Protein AF-A0A2D8FRS2-F1 (afdb_monomer_lite)

Sequence (97 aa):
MAIFSDWIERNFSPSPKTKEEVDQALKVLKDVRKLRQRPAHSVSVDEFDLDYIKEQRELMKRIFQAVRIIRLMLSSMPGAASFEEPDWYQNAKIWTL

Radius of gyration: 16.67 Å; chains: 1; bounding box: 36×28×47 Å

Structure (mmCIF, N/CA/C/O backbone):
data_AF-A0A2D8FRS2-F1
#
_entry.id   AF-A0A2D8FRS2-F1
#
loop_
_atom_site.group_PDB
_atom_site.id
_atom_site.type_symbol
_atom_site.label_atom_id
_atom_site.label_alt_id
_atom_site.label_comp_id
_atom_site.label_asym_id
_atom_site.label_entity_id
_atom_site.label_seq_id
_atom_site.pdbx_PDB_ins_code
_atom_site.Cartn_x
_atom_site.Cartn_y
_atom_site.Cartn_z
_atom_site.occupancy
_atom_site.B_iso_or_equiv
_atom_site.auth_seq_id
_atom_site.auth_comp_id
_atom_site.auth_asym_id
_atom_site.auth_atom_id
_atom_site.pdbx_PDB_model_num
ATOM 1 N N . MET A 1 1 ? 4.042 -10.575 3.851 1.00 65.38 1 MET A N 1
ATOM 2 C CA . MET A 1 1 ? 4.414 -9.496 2.910 1.00 65.38 1 MET A CA 1
ATOM 3 C C . MET A 1 1 ? 5.866 -9.592 2.444 1.00 65.38 1 MET A C 1
ATOM 5 O O . MET A 1 1 ? 6.156 -8.941 1.458 1.00 65.38 1 MET A O 1
ATOM 9 N N . ALA A 1 2 ? 6.742 -10.391 3.083 1.00 79.88 2 ALA A N 1
ATOM 10 C CA . ALA A 1 2 ? 8.139 -10.564 2.654 1.00 79.88 2 ALA A CA 1
ATOM 11 C C . ALA A 1 2 ? 8.250 -10.974 1.174 1.00 79.88 2 ALA A C 1
ATOM 13 O O . ALA A 1 2 ? 8.772 -10.208 0.387 1.00 79.88 2 ALA A O 1
ATOM 14 N N . ILE A 1 3 ? 7.565 -12.052 0.767 1.00 91.06 3 ILE A N 1
ATOM 15 C CA . ILE A 1 3 ? 7.616 -12.579 -0.612 1.00 91.06 3 ILE A CA 1
ATOM 16 C C . ILE A 1 3 ? 7.360 -11.514 -1.695 1.00 91.06 3 ILE A C 1
ATOM 18 O O . ILE A 1 3 ? 8.094 -11.447 -2.673 1.00 91.06 3 ILE A O 1
ATOM 22 N N . PHE A 1 4 ? 6.328 -10.675 -1.541 1.00 91.25 4 PHE A N 1
ATOM 23 C CA . PHE A 1 4 ? 6.013 -9.659 -2.553 1.00 91.25 4 PHE A CA 1
ATOM 24 C C . PHE A 1 4 ? 7.017 -8.498 -2.550 1.00 91.25 4 PHE A C 1
ATOM 26 O O . PHE A 1 4 ? 7.404 -8.031 -3.613 1.00 91.25 4 PHE A O 1
ATOM 33 N N . SER A 1 5 ? 7.473 -8.073 -1.367 1.00 90.75 5 SER A N 1
ATOM 34 C CA . SER A 1 5 ? 8.525 -7.056 -1.229 1.00 90.75 5 SER A CA 1
ATOM 35 C C . SER A 1 5 ? 9.825 -7.527 -1.886 1.00 90.75 5 SER A C 1
ATOM 37 O O . SER A 1 5 ? 10.387 -6.819 -2.714 1.00 90.75 5 SER A O 1
ATOM 39 N N . ASP A 1 6 ? 10.237 -8.762 -1.591 1.00 93.38 6 ASP A N 1
ATOM 40 C CA . ASP A 1 6 ? 11.457 -9.372 -2.124 1.00 93.38 6 ASP A CA 1
ATOM 41 C C . ASP A 1 6 ? 11.377 -9.528 -3.649 1.00 93.38 6 ASP A C 1
ATOM 43 O O . ASP A 1 6 ? 12.368 -9.358 -4.359 1.00 93.38 6 ASP A O 1
ATOM 47 N N . TRP A 1 7 ? 10.190 -9.847 -4.176 1.00 94.31 7 TRP A N 1
ATOM 48 C CA . TRP A 1 7 ? 9.970 -9.906 -5.616 1.00 94.31 7 TRP A CA 1
ATOM 49 C C . TRP A 1 7 ? 10.119 -8.527 -6.270 1.00 94.31 7 TRP A C 1
ATOM 51 O O . TRP A 1 7 ? 10.785 -8.431 -7.300 1.00 94.31 7 TRP A O 1
ATOM 61 N N . ILE A 1 8 ? 9.565 -7.465 -5.674 1.00 92.69 8 ILE A N 1
ATOM 62 C CA . ILE A 1 8 ? 9.704 -6.095 -6.194 1.00 92.69 8 ILE A CA 1
ATOM 63 C C . ILE A 1 8 ? 11.178 -5.694 -6.230 1.00 92.69 8 ILE A C 1
ATOM 65 O O . ILE A 1 8 ? 11.657 -5.258 -7.270 1.00 92.69 8 ILE A O 1
ATOM 69 N N . GLU A 1 9 ? 11.922 -5.902 -5.144 1.00 92.00 9 GLU A N 1
ATOM 70 C CA . GLU A 1 9 ? 13.344 -5.537 -5.075 1.00 92.00 9 GLU A CA 1
ATOM 71 C C . GLU A 1 9 ? 14.199 -6.228 -6.144 1.00 92.00 9 GLU A C 1
ATOM 73 O O . GLU A 1 9 ? 15.169 -5.651 -6.632 1.00 92.00 9 GLU A O 1
ATOM 78 N N . ARG A 1 10 ? 13.831 -7.453 -6.533 1.00 92.88 10 ARG A N 1
ATOM 79 C CA . ARG A 1 10 ? 14.541 -8.228 -7.559 1.00 92.88 10 ARG A CA 1
ATOM 80 C C . ARG A 1 10 ? 14.158 -7.858 -8.990 1.00 92.88 10 ARG A C 1
ATOM 82 O O . ARG A 1 10 ? 14.978 -8.030 -9.883 1.00 92.88 10 ARG A O 1
ATOM 89 N N . ASN A 1 11 ? 12.919 -7.420 -9.219 1.00 91.88 11 ASN A N 1
ATOM 90 C CA . ASN A 1 11 ? 12.350 -7.282 -10.566 1.00 91.88 11 ASN A CA 1
ATOM 91 C C . ASN A 1 11 ? 12.043 -5.831 -10.960 1.00 91.88 11 ASN A C 1
ATOM 93 O O . ASN A 1 11 ? 11.694 -5.573 -12.109 1.00 91.88 11 ASN A O 1
ATOM 97 N N . PHE A 1 12 ? 12.155 -4.882 -10.031 1.00 91.12 12 PHE A N 1
ATOM 98 C CA . PHE A 1 12 ? 11.819 -3.484 -10.251 1.00 91.12 12 PHE A CA 1
ATOM 99 C C . PHE A 1 12 ? 12.955 -2.572 -9.776 1.00 91.12 12 PHE A C 1
ATOM 101 O O . PHE A 1 12 ? 13.297 -2.540 -8.595 1.00 91.12 12 PHE A O 1
ATOM 108 N N . SER A 1 13 ? 13.536 -1.802 -10.699 1.00 88.62 13 SER A N 1
ATOM 109 C CA . SER A 1 13 ? 14.614 -0.839 -10.418 1.00 88.62 13 SER A CA 1
ATOM 110 C C . SER A 1 13 ? 14.173 0.593 -10.751 1.00 88.62 13 SER A C 1
ATOM 112 O O . SER A 1 13 ? 14.511 1.114 -11.813 1.00 88.62 13 SER A O 1
ATOM 114 N N . PRO A 1 14 ? 13.373 1.228 -9.878 1.00 88.62 14 PRO A N 1
ATOM 115 C CA . PRO A 1 14 ? 12.832 2.560 -10.118 1.00 88.62 14 PRO A CA 1
ATOM 116 C C . PRO A 1 14 ? 13.786 3.694 -9.729 1.00 88.62 14 PRO A C 1
ATOM 118 O O . PRO A 1 14 ? 14.813 3.493 -9.081 1.00 88.62 14 PRO A O 1
ATOM 121 N N . SER A 1 15 ? 13.373 4.926 -10.040 1.00 92.69 15 SER A N 1
ATOM 122 C CA . SER A 1 15 ? 13.947 6.125 -9.422 1.00 92.69 15 SER A CA 1
ATOM 123 C C . SER A 1 15 ? 13.775 6.118 -7.887 1.00 92.69 15 SER A C 1
ATOM 125 O O . SER A 1 15 ? 12.830 5.497 -7.385 1.00 92.69 15 SER A O 1
ATOM 127 N N . PRO A 1 16 ? 14.611 6.853 -7.124 1.00 93.44 16 PRO A N 1
ATOM 1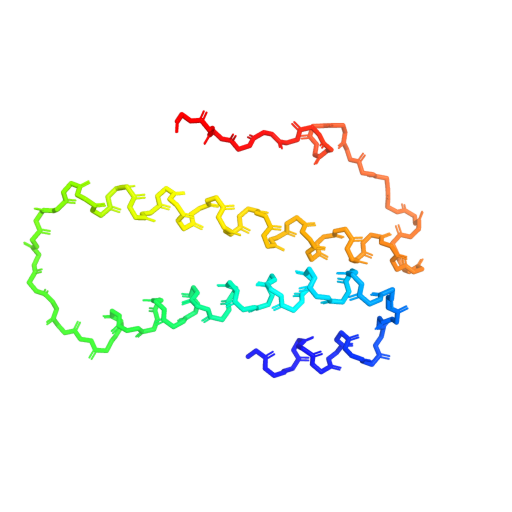28 C CA . PRO A 1 16 ? 14.487 6.934 -5.664 1.00 93.44 16 PRO A CA 1
ATOM 129 C C . PRO A 1 16 ? 13.097 7.368 -5.182 1.00 93.44 16 PRO A C 1
ATOM 131 O O . PRO A 1 16 ? 12.548 6.761 -4.267 1.00 93.44 16 PRO A O 1
ATOM 134 N N . LYS A 1 17 ? 12.492 8.360 -5.846 1.00 92.75 17 LYS A N 1
ATOM 135 C CA . LYS A 1 17 ? 11.144 8.845 -5.517 1.00 92.75 17 LYS A CA 1
ATOM 136 C C . LYS A 1 17 ? 10.091 7.748 -5.693 1.00 92.75 17 LYS A C 1
ATOM 138 O O . LYS A 1 17 ? 9.281 7.504 -4.809 1.00 92.75 17 LYS A O 1
ATOM 143 N N . THR A 1 18 ? 10.119 7.065 -6.833 1.00 92.19 18 THR A N 1
ATOM 144 C CA . THR A 1 18 ? 9.163 5.992 -7.132 1.00 92.19 18 THR A CA 1
ATOM 145 C C . THR A 1 18 ? 9.351 4.797 -6.192 1.00 92.19 18 THR A C 1
ATOM 147 O O . THR A 1 18 ? 8.371 4.159 -5.815 1.00 92.19 18 THR A O 1
ATOM 150 N N . LYS A 1 19 ? 10.587 4.508 -5.762 1.00 93.25 19 LYS A N 1
ATOM 151 C CA . LYS A 1 19 ? 10.851 3.500 -4.725 1.00 93.25 19 LYS A CA 1
ATOM 152 C C . LYS A 1 19 ? 10.136 3.850 -3.417 1.00 93.25 19 LYS A C 1
ATOM 154 O O . LYS A 1 19 ? 9.435 3.006 -2.873 1.00 93.25 19 LYS A O 1
ATOM 159 N N . GLU A 1 20 ? 10.268 5.092 -2.954 1.00 94.69 20 GLU A N 1
ATOM 160 C CA . GLU A 1 2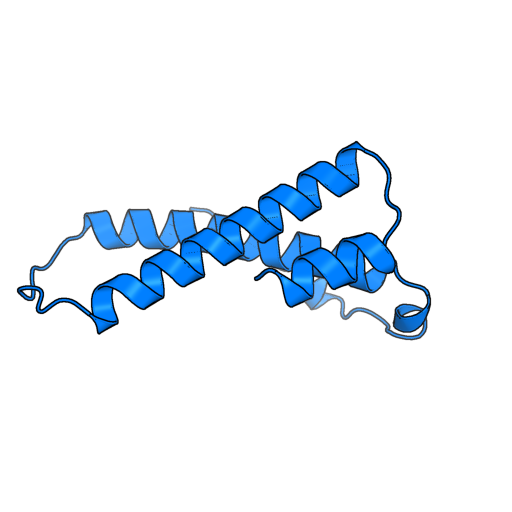0 ? 9.622 5.567 -1.725 1.00 94.69 20 GLU A CA 1
ATOM 161 C C . GLU A 1 20 ? 8.089 5.457 -1.796 1.00 94.69 20 GLU A C 1
ATOM 163 O O . GLU A 1 20 ? 7.449 4.974 -0.859 1.00 94.69 20 GLU A O 1
ATOM 168 N N . GLU A 1 21 ? 7.495 5.832 -2.931 1.00 95.12 21 GLU A N 1
ATOM 169 C CA . GLU A 1 21 ? 6.053 5.697 -3.171 1.00 95.12 21 GLU A CA 1
ATOM 170 C C . GLU A 1 21 ? 5.597 4.227 -3.080 1.00 95.12 21 GLU A C 1
ATOM 172 O O . GLU A 1 21 ? 4.594 3.920 -2.426 1.00 95.12 21 GLU A O 1
ATOM 177 N N . VAL A 1 22 ? 6.350 3.301 -3.686 1.00 95.31 22 VAL A N 1
ATOM 178 C CA . VAL A 1 22 ? 6.074 1.854 -3.631 1.00 95.31 22 VAL A CA 1
ATOM 179 C C . VAL A 1 22 ? 6.240 1.302 -2.213 1.00 95.31 22 VAL A C 1
ATOM 181 O O . VAL A 1 22 ? 5.378 0.553 -1.743 1.00 95.31 22 VAL A O 1
ATOM 184 N N . ASP A 1 23 ? 7.286 1.700 -1.490 1.00 94.56 23 ASP A N 1
ATOM 185 C CA . ASP A 1 23 ? 7.523 1.270 -0.107 1.00 94.56 23 ASP A CA 1
ATOM 186 C C . ASP A 1 23 ? 6.386 1.726 0.822 1.00 94.56 23 ASP A C 1
ATOM 188 O O . ASP A 1 23 ? 5.888 0.953 1.655 1.00 94.56 23 ASP A O 1
ATOM 192 N N . GLN A 1 24 ? 5.895 2.952 0.631 1.00 95.81 24 GLN A N 1
ATOM 193 C CA . GLN A 1 24 ? 4.743 3.472 1.359 1.00 95.81 24 GLN A CA 1
ATOM 194 C C . GLN A 1 24 ? 3.455 2.707 1.013 1.00 95.81 24 GLN A C 1
ATOM 196 O O . GLN A 1 24 ? 2.666 2.391 1.912 1.00 95.81 24 GLN A O 1
ATOM 201 N N . ALA A 1 25 ? 3.249 2.337 -0.253 1.00 96.06 25 ALA A N 1
ATOM 202 C CA . ALA A 1 25 ? 2.127 1.492 -0.659 1.00 96.06 25 ALA A CA 1
ATOM 203 C C . ALA A 1 25 ? 2.180 0.105 0.014 1.00 96.06 25 ALA A C 1
ATOM 205 O O . ALA A 1 25 ? 1.184 -0.362 0.578 1.00 96.06 25 ALA A O 1
ATOM 206 N N . LEU A 1 26 ? 3.355 -0.534 0.049 1.00 95.31 26 LEU A N 1
ATOM 207 C CA . LEU A 1 26 ? 3.560 -1.811 0.742 1.00 95.31 26 LEU A CA 1
ATOM 208 C C . LEU A 1 26 ? 3.301 -1.701 2.249 1.00 95.31 26 LEU A C 1
ATOM 210 O O . LEU A 1 26 ? 2.763 -2.637 2.850 1.00 95.31 26 LEU A O 1
ATOM 214 N N . LYS A 1 27 ? 3.657 -0.570 2.869 1.00 95.62 27 LYS A N 1
ATOM 215 C CA . LYS A 1 27 ? 3.355 -0.290 4.278 1.00 95.62 27 LYS A CA 1
ATOM 216 C C . LYS A 1 27 ? 1.850 -0.224 4.530 1.00 95.62 27 LYS A C 1
ATOM 218 O O . LYS A 1 27 ? 1.376 -0.896 5.442 1.00 95.62 27 LYS A O 1
ATOM 223 N N . VAL A 1 28 ? 1.088 0.482 3.690 1.00 96.00 28 VAL A N 1
ATOM 224 C CA . VAL A 1 28 ? -0.383 0.522 3.792 1.00 96.00 28 VAL A CA 1
ATOM 225 C C . VAL A 1 28 ? -0.980 -0.887 3.716 1.00 96.00 28 VAL A C 1
ATOM 227 O O . VAL A 1 28 ? -1.796 -1.258 4.558 1.00 96.00 28 VAL A O 1
ATOM 230 N N . LEU A 1 29 ? -0.533 -1.717 2.770 1.00 93.69 29 LEU A N 1
ATOM 231 C CA . LEU A 1 29 ? -1.007 -3.102 2.649 1.00 93.69 29 LEU A CA 1
ATOM 232 C C . LEU A 1 29 ? -0.633 -3.967 3.873 1.00 93.69 29 LEU A C 1
ATOM 234 O O . LEU A 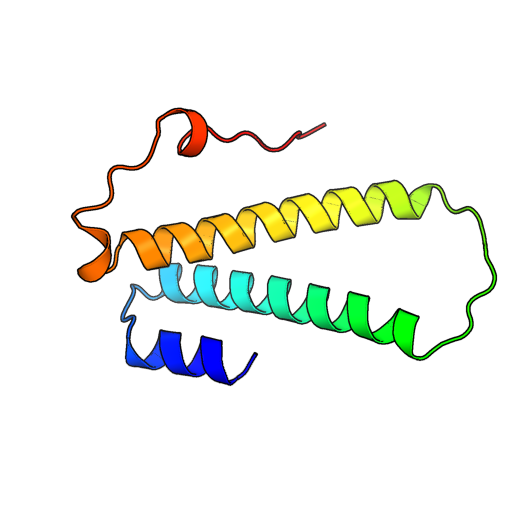1 29 ? -1.424 -4.812 4.306 1.00 93.69 29 LEU A O 1
ATOM 238 N N . LYS A 1 30 ? 0.551 -3.750 4.471 1.00 93.12 30 LYS A N 1
ATOM 239 C CA . LYS A 1 30 ? 0.958 -4.387 5.740 1.00 93.12 30 LYS A CA 1
ATOM 240 C C . LYS A 1 30 ? 0.041 -3.966 6.895 1.00 93.12 30 LYS A C 1
ATOM 242 O O . LYS A 1 30 ? -0.354 -4.830 7.678 1.00 93.12 30 LYS A O 1
ATOM 247 N N . ASP A 1 31 ? -0.310 -2.686 6.989 1.00 93.31 31 ASP A N 1
ATOM 248 C CA . ASP A 1 31 ? -1.195 -2.159 8.033 1.00 93.31 31 ASP A CA 1
ATOM 249 C C . ASP A 1 31 ? -2.599 -2.766 7.932 1.00 93.31 31 ASP A C 1
ATOM 251 O O . ASP A 1 31 ? -3.117 -3.278 8.923 1.00 93.31 31 ASP A O 1
ATOM 255 N N . VAL A 1 32 ? -3.176 -2.824 6.725 1.00 92.56 32 VAL A N 1
ATOM 256 C CA . VAL A 1 32 ? -4.478 -3.472 6.479 1.00 92.56 32 VAL A CA 1
ATOM 257 C C . VAL A 1 32 ? -4.457 -4.936 6.904 1.00 92.56 32 VAL A C 1
ATOM 259 O O . VAL A 1 32 ? -5.389 -5.416 7.550 1.00 92.56 32 VAL A O 1
ATOM 262 N N . ARG A 1 33 ? -3.383 -5.666 6.582 1.00 89.69 33 ARG A N 1
ATOM 263 C CA . ARG A 1 33 ? -3.244 -7.062 7.011 1.00 89.69 33 ARG A CA 1
ATOM 264 C C . ARG A 1 33 ? -3.254 -7.179 8.536 1.00 89.69 33 ARG A C 1
ATOM 266 O O . ARG A 1 33 ? -3.952 -8.045 9.055 1.00 89.69 33 ARG A O 1
ATOM 273 N N . LYS A 1 34 ? -2.513 -6.320 9.244 1.00 89.81 34 LYS A N 1
ATOM 274 C CA . LYS A 1 34 ? -2.494 -6.301 10.716 1.00 89.81 34 LYS A CA 1
ATOM 275 C C . LYS A 1 34 ? -3.879 -5.994 11.288 1.00 89.81 34 LYS A C 1
ATOM 277 O O . LYS A 1 34 ? -4.313 -6.688 12.204 1.00 89.81 34 LYS A O 1
ATOM 282 N N . LEU A 1 35 ? -4.576 -5.005 10.722 1.00 89.12 35 LEU A N 1
ATOM 283 C CA . LEU A 1 35 ? -5.936 -4.633 11.120 1.00 89.12 35 LEU A CA 1
ATOM 284 C C . LEU A 1 35 ? -6.918 -5.791 10.947 1.00 89.12 35 LEU A C 1
ATOM 286 O O . LEU A 1 35 ? -7.719 -6.020 11.835 1.00 89.12 35 LEU A O 1
ATOM 290 N N . ARG A 1 36 ? -6.829 -6.563 9.858 1.00 85.19 36 ARG A N 1
ATOM 291 C CA . ARG A 1 36 ? -7.700 -7.731 9.635 1.00 85.19 36 ARG A CA 1
ATOM 292 C C . ARG A 1 36 ? -7.381 -8.923 10.535 1.00 85.19 36 ARG A C 1
ATOM 294 O O . ARG A 1 36 ? -8.269 -9.714 10.825 1.00 85.19 36 ARG A O 1
ATOM 301 N N . GLN A 1 37 ? -6.121 -9.087 10.937 1.00 82.56 37 GLN A N 1
ATOM 302 C CA . GLN A 1 37 ? -5.697 -10.221 11.762 1.00 82.56 37 GLN A CA 1
ATOM 303 C C . GLN A 1 37 ? -6.096 -10.068 13.235 1.00 82.56 37 GLN A C 1
ATOM 305 O O . GLN A 1 37 ? -6.394 -11.071 13.871 1.00 82.56 37 GLN A O 1
ATOM 310 N N . ARG A 1 38 ? -6.129 -8.843 13.779 1.00 72.50 38 ARG A N 1
ATOM 311 C CA . ARG A 1 38 ? -6.482 -8.606 15.192 1.00 72.50 38 ARG A CA 1
ATOM 312 C C . ARG A 1 38 ? -7.908 -9.069 15.563 1.00 72.50 38 ARG A C 1
ATOM 314 O O . ARG A 1 38 ? -8.008 -9.843 16.510 1.00 72.50 38 ARG A O 1
ATOM 321 N N . PRO A 1 39 ? -8.976 -8.713 14.817 1.00 67.38 39 PRO A N 1
ATOM 322 C CA . PRO A 1 39 ? -10.344 -9.145 15.111 1.00 67.38 39 PRO A CA 1
ATOM 323 C C . PRO A 1 39 ? -10.530 -10.664 15.104 1.00 67.38 39 PRO A C 1
ATOM 325 O O . PRO A 1 39 ? -11.349 -11.183 15.846 1.00 67.38 39 PRO A O 1
ATOM 328 N N . ALA A 1 40 ? -9.751 -11.399 14.303 1.00 62.50 40 ALA A N 1
ATOM 329 C CA . ALA A 1 40 ? -9.849 -12.859 14.242 1.00 62.50 40 ALA A CA 1
ATOM 330 C C . ALA A 1 40 ? -9.357 -13.561 15.525 1.00 62.50 40 ALA A C 1
ATOM 332 O O . ALA A 1 40 ? -9.598 -14.754 15.700 1.00 62.50 40 ALA A O 1
ATOM 333 N N . HIS A 1 41 ? -8.650 -12.843 16.403 1.00 61.97 41 HIS A N 1
ATOM 334 C CA . HIS A 1 41 ? -8.017 -13.394 17.601 1.00 61.97 41 HIS A CA 1
ATOM 335 C C . HIS A 1 41 ? -8.523 -12.766 18.912 1.00 61.97 41 HIS A C 1
ATOM 337 O O . HIS A 1 41 ? -7.995 -13.097 19.972 1.00 61.97 41 HIS A O 1
ATO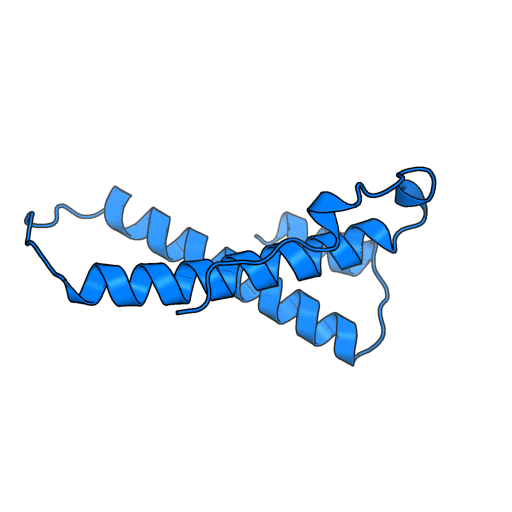M 343 N N . SER A 1 42 ? -9.534 -11.890 18.873 1.00 67.19 42 SER A N 1
ATOM 344 C CA . SER A 1 42 ? -10.095 -11.229 20.061 1.00 67.19 42 SER A CA 1
ATOM 345 C C . SER A 1 42 ? -11.623 -11.253 20.053 1.00 67.19 42 SER A C 1
ATOM 347 O O . SER A 1 42 ? -12.229 -10.886 19.051 1.00 67.19 42 SER A O 1
ATOM 349 N N . VAL A 1 43 ? -12.246 -11.610 21.179 1.00 69.06 43 VAL A N 1
ATOM 350 C CA . VAL A 1 43 ? -13.688 -11.408 21.390 1.00 69.06 43 VAL A CA 1
ATOM 351 C C . VAL A 1 43 ? -13.901 -9.937 21.753 1.00 69.06 43 VAL A C 1
ATOM 353 O O . VAL A 1 43 ? -13.488 -9.510 22.829 1.00 69.06 43 VAL A O 1
ATOM 356 N N . SER A 1 44 ? -14.480 -9.151 20.845 1.00 65.12 44 SER A N 1
ATOM 357 C CA . SER A 1 44 ? -14.852 -7.752 21.090 1.00 65.12 44 SER A CA 1
ATOM 358 C C . SER A 1 44 ? -16.347 -7.636 21.372 1.00 65.12 44 SER A C 1
ATOM 360 O O . SER A 1 44 ? -17.148 -8.345 20.765 1.00 65.12 44 SER A O 1
ATOM 362 N N . VAL A 1 45 ? -16.717 -6.733 22.279 1.00 74.06 45 VAL A N 1
ATOM 363 C CA . VAL A 1 45 ? -18.116 -6.343 22.495 1.00 74.06 45 VAL A CA 1
ATOM 364 C C . VAL A 1 45 ? -18.591 -5.571 21.261 1.00 74.06 45 VAL A C 1
ATOM 366 O O . VAL A 1 45 ? -17.834 -4.776 20.705 1.00 74.06 45 VAL A O 1
ATOM 369 N N . ASP A 1 46 ? -19.806 -5.856 20.798 1.00 75.75 46 ASP A N 1
ATOM 370 C CA . ASP A 1 46 ? -20.425 -5.157 19.670 1.00 75.75 46 ASP A CA 1
ATOM 371 C C . ASP A 1 46 ? -20.886 -3.767 20.131 1.00 75.75 46 ASP A C 1
ATOM 373 O O . ASP A 1 46 ? -21.946 -3.616 20.741 1.00 75.75 46 ASP A O 1
ATOM 377 N N . GLU A 1 47 ? -20.033 -2.764 19.921 1.00 81.62 47 GLU A N 1
ATOM 378 C CA . GLU A 1 47 ? -20.298 -1.365 20.252 1.00 81.62 47 GLU A CA 1
ATOM 379 C C . GLU A 1 47 ? -20.444 -0.545 18.968 1.00 81.62 47 GLU A C 1
ATOM 381 O O . GLU A 1 47 ? -19.587 -0.566 18.081 1.00 81.62 47 GLU A O 1
ATOM 386 N N . PHE A 1 48 ? -21.548 0.195 18.863 1.00 82.00 48 PHE A N 1
ATOM 387 C CA . PHE A 1 48 ? -21.785 1.085 17.734 1.00 82.00 48 PHE A CA 1
ATOM 388 C C . PHE A 1 48 ? -20.932 2.350 17.862 1.00 82.00 48 PHE A C 1
ATOM 390 O O . PHE A 1 48 ? -21.128 3.142 18.783 1.00 82.00 48 PHE A O 1
ATOM 397 N N . ASP A 1 49 ? -20.042 2.568 16.894 1.00 84.69 49 ASP A N 1
ATOM 398 C CA . ASP A 1 49 ? -19.167 3.737 16.834 1.00 84.69 49 ASP A CA 1
ATOM 399 C C . ASP A 1 49 ? -19.246 4.423 15.457 1.00 84.69 49 ASP A C 1
ATOM 401 O O . ASP A 1 49 ? -18.937 3.844 14.412 1.00 84.69 49 ASP A O 1
ATOM 405 N N . LEU A 1 50 ? -19.663 5.692 15.455 1.00 87.44 50 LEU A N 1
ATOM 406 C CA . LEU A 1 50 ? -19.731 6.524 14.252 1.00 87.44 50 LEU A CA 1
ATOM 407 C C . LEU A 1 50 ? -18.355 7.015 13.790 1.00 87.44 50 LEU A C 1
ATOM 409 O O . LEU A 1 50 ? -18.183 7.302 12.600 1.00 87.44 50 LEU A O 1
ATOM 413 N N . ASP A 1 51 ? -17.373 7.114 14.686 1.00 88.62 51 ASP A N 1
ATOM 414 C CA . ASP A 1 51 ? -16.012 7.510 14.329 1.00 88.62 51 ASP A CA 1
ATOM 415 C C . ASP A 1 51 ? -15.317 6.418 13.509 1.00 88.62 51 ASP A C 1
ATOM 417 O O . ASP A 1 51 ? -14.571 6.733 12.574 1.00 88.62 51 ASP A O 1
ATOM 421 N N . TYR A 1 52 ? -15.702 5.154 13.705 1.00 85.44 52 TYR A N 1
ATOM 422 C CA . TYR A 1 52 ? -15.261 4.034 12.875 1.00 85.44 52 TYR A CA 1
ATOM 423 C C . TYR A 1 52 ? -15.537 4.253 11.377 1.00 85.44 52 TYR A C 1
ATOM 425 O O . TYR A 1 52 ? -14.732 3.880 10.522 1.00 85.44 52 TYR A O 1
ATOM 433 N N . ILE A 1 53 ? -16.636 4.931 11.022 1.00 86.44 53 ILE A N 1
ATOM 434 C CA . ILE A 1 53 ? -16.953 5.267 9.623 1.00 86.44 53 ILE A CA 1
ATOM 435 C C . ILE A 1 53 ? -15.917 6.245 9.049 1.00 86.44 53 ILE A C 1
ATOM 437 O O . ILE A 1 53 ? -15.523 6.120 7.885 1.00 86.44 53 ILE A O 1
ATOM 441 N N . LYS A 1 54 ? -15.461 7.223 9.841 1.00 89.12 54 LYS A N 1
ATOM 442 C CA . LYS A 1 54 ? -14.432 8.185 9.416 1.00 89.12 54 LYS A CA 1
ATOM 443 C C . LYS A 1 54 ? -13.089 7.482 9.232 1.00 89.12 54 LYS A C 1
ATOM 445 O O . LYS A 1 54 ? -12.440 7.671 8.204 1.00 89.12 54 LYS A O 1
ATOM 450 N N . GLU A 1 55 ? -12.715 6.619 10.173 1.00 90.12 55 GLU A N 1
ATOM 451 C CA . GLU A 1 55 ? -11.483 5.831 10.093 1.00 90.12 55 GLU A CA 1
ATOM 452 C C . GLU A 1 55 ? -11.466 4.903 8.876 1.00 90.12 55 GLU A C 1
ATOM 454 O O . GLU A 1 55 ? -10.472 4.851 8.145 1.00 90.12 55 GLU A O 1
ATOM 459 N N . GLN A 1 56 ? -12.582 4.221 8.596 1.00 88.88 56 GLN A N 1
ATOM 460 C CA . GLN A 1 56 ? -12.720 3.397 7.398 1.00 88.88 56 GLN A CA 1
ATOM 461 C C . GLN A 1 56 ? -12.548 4.214 6.117 1.00 88.88 56 GLN A C 1
ATOM 463 O O . GLN A 1 56 ? -11.878 3.758 5.191 1.00 88.88 56 GLN A O 1
ATOM 468 N N . ARG A 1 57 ? -13.111 5.427 6.042 1.00 89.81 57 ARG A N 1
ATOM 469 C CA . ARG A 1 57 ? -12.950 6.291 4.860 1.00 89.81 57 ARG A CA 1
ATOM 470 C C . ARG A 1 57 ? -11.492 6.664 4.628 1.00 89.81 57 ARG A C 1
ATOM 472 O O . ARG A 1 57 ? -11.005 6.536 3.505 1.00 89.81 57 ARG A O 1
ATOM 479 N N . GLU A 1 58 ? -10.783 7.079 5.672 1.00 91.25 58 GLU A N 1
ATOM 480 C CA . GLU A 1 58 ? -9.358 7.403 5.560 1.00 91.25 58 GLU A CA 1
ATOM 481 C C . GLU A 1 58 ? -8.518 6.172 5.202 1.00 91.25 58 GLU A C 1
ATOM 483 O O . GLU A 1 58 ? -7.613 6.243 4.364 1.00 91.25 58 GLU A O 1
ATOM 488 N N . LEU A 1 59 ? -8.867 5.004 5.747 1.00 92.56 59 LEU A N 1
ATOM 489 C CA . LEU A 1 59 ? -8.248 3.742 5.361 1.00 92.56 59 LEU A CA 1
ATOM 490 C C . LEU A 1 59 ? -8.483 3.430 3.875 1.00 92.56 59 LEU A C 1
ATOM 492 O O . LEU A 1 59 ? -7.534 3.081 3.173 1.00 92.56 59 LEU A O 1
ATOM 496 N N . MET A 1 60 ? -9.703 3.615 3.367 1.00 91.88 60 MET A N 1
ATOM 497 C CA . MET A 1 60 ? -10.034 3.391 1.957 1.00 91.88 60 MET A CA 1
ATOM 498 C C . MET A 1 60 ? -9.272 4.330 1.018 1.00 91.88 60 MET A C 1
ATOM 500 O O . MET A 1 60 ? -8.766 3.871 -0.008 1.00 91.88 60 MET A O 1
ATOM 504 N N . LYS A 1 61 ? -9.106 5.611 1.378 1.00 91.88 61 LYS A N 1
ATOM 505 C CA . LYS A 1 61 ? -8.274 6.564 0.618 1.00 91.88 61 LYS A CA 1
ATOM 506 C C . LYS A 1 61 ? -6.827 6.080 0.514 1.00 91.88 61 LYS A C 1
ATOM 508 O O . LYS A 1 61 ? -6.257 6.049 -0.579 1.00 91.88 61 LYS A O 1
ATOM 513 N N . ARG A 1 62 ? -6.246 5.643 1.636 1.00 93.88 62 ARG A N 1
ATOM 514 C CA . ARG A 1 62 ? -4.878 5.102 1.685 1.00 93.88 62 ARG A CA 1
ATOM 515 C C . ARG A 1 62 ? -4.738 3.828 0.852 1.00 93.88 62 ARG A C 1
ATOM 517 O O . ARG A 1 62 ? -3.770 3.700 0.107 1.00 93.88 62 ARG A O 1
ATOM 524 N N . ILE A 1 63 ? -5.698 2.905 0.954 1.00 94.12 63 ILE A N 1
ATOM 525 C CA . ILE A 1 63 ? -5.709 1.653 0.182 1.00 94.12 63 ILE A CA 1
ATOM 526 C C . ILE A 1 63 ? -5.781 1.947 -1.312 1.00 94.12 63 ILE A C 1
ATOM 528 O O . ILE A 1 63 ? -4.996 1.388 -2.072 1.00 94.12 63 ILE A O 1
ATOM 532 N N . PHE A 1 64 ? -6.685 2.832 -1.731 1.00 92.38 64 PHE A N 1
ATOM 533 C CA . PHE A 1 64 ? -6.835 3.199 -3.135 1.00 92.38 64 PHE A CA 1
ATOM 534 C C . PHE A 1 64 ? -5.521 3.727 -3.719 1.00 92.38 64 PHE A C 1
ATOM 536 O O . PHE A 1 64 ? -5.079 3.253 -4.765 1.00 92.38 64 PHE A O 1
ATOM 543 N N . GLN A 1 65 ? -4.855 4.645 -3.011 1.00 91.81 65 GLN A N 1
ATOM 544 C CA . GLN A 1 65 ? -3.555 5.167 -3.437 1.00 91.81 65 GLN A CA 1
ATOM 545 C C . GLN A 1 65 ? -2.485 4.071 -3.491 1.00 91.81 65 GLN A C 1
ATOM 547 O O . GLN A 1 65 ? -1.765 3.969 -4.480 1.00 91.81 65 GLN A O 1
ATOM 552 N N . ALA A 1 66 ? -2.413 3.203 -2.478 1.00 94.88 66 ALA A N 1
ATOM 553 C CA . ALA A 1 66 ? -1.451 2.105 -2.456 1.00 94.88 66 ALA A CA 1
ATOM 554 C C . ALA A 1 66 ? -1.649 1.135 -3.634 1.00 94.88 66 ALA A C 1
ATOM 556 O O . ALA A 1 66 ? -0.692 0.800 -4.328 1.00 94.88 66 ALA A O 1
ATOM 557 N N . VAL A 1 67 ? -2.891 0.721 -3.902 1.00 93.31 67 VAL A N 1
ATOM 558 C CA . VAL A 1 67 ? -3.221 -0.163 -5.031 1.00 93.31 67 VAL A CA 1
ATOM 559 C C . VAL A 1 67 ? -2.890 0.510 -6.360 1.00 93.31 67 VAL A C 1
ATOM 561 O O . VAL A 1 67 ? -2.311 -0.131 -7.235 1.00 93.31 67 VAL A O 1
ATOM 564 N N . ARG A 1 68 ? -3.186 1.807 -6.503 1.00 90.94 68 ARG A N 1
ATOM 565 C CA . ARG A 1 68 ? -2.835 2.581 -7.699 1.00 90.94 68 ARG A CA 1
ATOM 566 C C . ARG A 1 68 ? -1.325 2.630 -7.930 1.00 90.94 68 ARG A C 1
ATOM 568 O O . ARG A 1 68 ? -0.891 2.431 -9.058 1.00 90.94 68 ARG A O 1
ATOM 575 N N . ILE A 1 69 ? -0.526 2.864 -6.892 1.00 93.31 69 ILE A N 1
ATOM 576 C CA . ILE A 1 69 ? 0.940 2.894 -7.003 1.00 93.31 69 ILE A CA 1
ATOM 577 C C . ILE A 1 69 ? 1.476 1.526 -7.436 1.00 93.31 69 ILE A C 1
ATOM 579 O O . ILE A 1 69 ? 2.244 1.447 -8.392 1.00 93.31 69 ILE A O 1
ATOM 583 N N . ILE A 1 70 ? 1.030 0.443 -6.788 1.00 93.94 70 ILE A N 1
ATOM 584 C CA . ILE A 1 70 ? 1.428 -0.923 -7.167 1.00 93.94 70 ILE A CA 1
ATOM 585 C C . ILE A 1 70 ? 1.027 -1.226 -8.610 1.00 93.94 70 ILE A C 1
ATOM 587 O O . ILE A 1 70 ? 1.792 -1.839 -9.349 1.00 93.94 70 ILE A O 1
ATOM 591 N N . ARG A 1 71 ? -0.145 -0.761 -9.041 1.00 90.31 71 ARG A N 1
ATOM 592 C CA . ARG A 1 71 ? -0.576 -0.898 -10.426 1.00 90.31 71 ARG A CA 1
ATOM 593 C C . ARG A 1 71 ? 0.357 -0.172 -11.389 1.00 90.31 71 ARG A C 1
ATOM 595 O O . ARG A 1 71 ? 0.833 -0.798 -12.322 1.00 90.31 71 ARG A O 1
ATOM 602 N N . LEU A 1 72 ? 0.625 1.114 -11.167 1.00 89.44 72 LEU A N 1
ATOM 603 C CA . LEU A 1 72 ? 1.500 1.908 -12.038 1.00 89.44 72 LEU A CA 1
ATOM 604 C C . LEU A 1 72 ? 2.902 1.296 -12.132 1.00 89.44 72 LEU A C 1
ATOM 606 O O . LEU A 1 72 ? 3.473 1.227 -13.218 1.00 89.44 72 LEU A O 1
ATOM 610 N N . MET A 1 73 ? 3.416 0.786 -11.011 1.00 92.81 73 MET A N 1
ATOM 611 C CA . MET A 1 73 ? 4.645 -0.001 -10.981 1.00 92.81 73 MET A CA 1
ATOM 612 C C . MET A 1 73 ? 4.554 -1.205 -11.928 1.00 92.81 73 MET A C 1
ATOM 614 O O . MET A 1 73 ? 5.414 -1.355 -12.791 1.00 92.81 73 MET A O 1
ATOM 618 N N . LEU A 1 74 ? 3.519 -2.043 -11.806 1.00 91.88 74 LEU A N 1
ATOM 619 C CA . LEU A 1 74 ? 3.347 -3.227 -12.656 1.00 91.88 74 LEU A CA 1
ATOM 620 C C . LEU A 1 74 ? 3.164 -2.859 -14.136 1.00 91.88 74 LEU A C 1
ATOM 622 O O . LEU A 1 74 ? 3.761 -3.503 -14.991 1.00 91.88 74 LEU A O 1
ATOM 626 N N . SER A 1 75 ? 2.406 -1.804 -14.440 1.00 89.38 75 SER A N 1
ATOM 627 C CA . SER A 1 75 ? 2.198 -1.316 -15.810 1.00 89.38 75 SER A CA 1
ATOM 628 C C . SER A 1 75 ? 3.481 -0.792 -16.455 1.00 89.38 75 SER A C 1
ATOM 630 O O . SER A 1 75 ? 3.623 -0.855 -17.670 1.00 89.38 75 SER A O 1
ATOM 632 N N . SER A 1 76 ? 4.431 -0.291 -15.660 1.00 88.12 76 SER A N 1
ATOM 633 C CA . SER A 1 76 ? 5.737 0.145 -16.170 1.00 88.12 76 SER A CA 1
ATOM 634 C C . SER A 1 76 ? 6.673 -1.015 -16.537 1.00 88.12 76 SER A C 1
ATOM 636 O O . SER A 1 76 ? 7.718 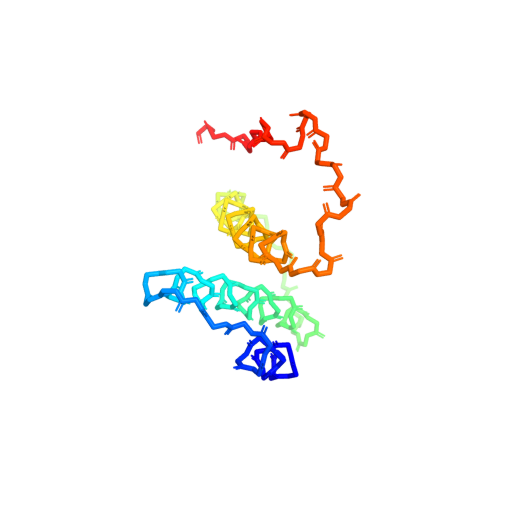-0.794 -17.149 1.00 88.12 76 SER A O 1
ATOM 638 N N . MET A 1 77 ? 6.333 -2.252 -16.158 1.00 89.94 77 MET A N 1
ATOM 639 C CA . MET A 1 77 ? 7.177 -3.411 -16.427 1.00 89.94 77 MET A CA 1
ATOM 640 C C . MET A 1 77 ? 7.057 -3.874 -17.886 1.00 89.94 77 MET A C 1
ATOM 642 O O . MET A 1 77 ? 5.963 -3.842 -18.450 1.00 89.94 77 MET A O 1
ATOM 646 N N . PRO A 1 78 ? 8.134 -4.423 -18.483 1.00 88.31 78 PRO A N 1
ATOM 647 C CA . PRO A 1 78 ? 8.116 -4.887 -19.874 1.00 88.31 78 PRO A CA 1
ATOM 648 C C . PRO A 1 78 ? 7.005 -5.901 -20.184 1.00 88.31 78 PRO A C 1
ATOM 650 O O . PRO A 1 78 ? 6.441 -5.892 -21.273 1.00 88.31 78 PRO A O 1
ATOM 653 N N . GLY A 1 79 ? 6.652 -6.752 -19.213 1.00 88.06 79 GLY A N 1
ATOM 654 C CA . GLY A 1 79 ? 5.592 -7.754 -19.361 1.00 88.06 79 GLY A CA 1
ATOM 655 C C . GLY A 1 79 ? 4.174 -7.181 -19.477 1.00 88.06 79 GLY A C 1
ATOM 656 O O . GLY A 1 79 ? 3.267 -7.911 -19.860 1.00 88.06 79 GLY A O 1
ATOM 657 N N . ALA A 1 80 ? 3.977 -5.898 -19.167 1.00 88.69 80 ALA A N 1
ATOM 658 C CA . ALA A 1 80 ? 2.691 -5.216 -19.276 1.00 88.69 80 ALA A CA 1
ATOM 659 C C . ALA A 1 80 ? 2.541 -4.412 -20.581 1.00 88.69 80 ALA A C 1
ATOM 661 O O . ALA A 1 80 ? 1.493 -3.815 -20.802 1.00 88.69 80 ALA A O 1
ATOM 662 N N . ALA A 1 81 ? 3.545 -4.410 -21.467 1.00 86.00 81 ALA A N 1
ATOM 663 C CA . ALA A 1 81 ? 3.558 -3.573 -22.671 1.00 86.00 81 ALA A CA 1
ATOM 664 C C . ALA A 1 81 ? 2.384 -3.825 -23.638 1.00 86.00 81 ALA A C 1
ATOM 666 O O . ALA A 1 81 ? 1.994 -2.922 -24.369 1.00 86.00 81 ALA A O 1
ATOM 667 N N . SER A 1 82 ? 1.821 -5.037 -23.650 1.00 89.31 82 SER A N 1
ATOM 668 C CA . SER A 1 82 ? 0.669 -5.394 -24.490 1.00 89.31 82 SER A CA 1
ATOM 669 C C . SER A 1 82 ? -0.685 -5.130 -23.828 1.00 89.31 82 SER A C 1
ATOM 671 O O . SER A 1 82 ? -1.718 -5.447 -24.414 1.00 89.31 82 SER A O 1
ATOM 673 N N . PHE A 1 83 ? -0.703 -4.647 -22.585 1.00 88.00 83 PHE A N 1
ATOM 674 C CA . PHE A 1 83 ? -1.938 -4.371 -21.867 1.00 88.00 83 PHE A CA 1
ATOM 675 C C . PHE A 1 83 ? -2.376 -2.930 -22.123 1.00 88.00 83 PHE A C 1
ATOM 677 O O . PHE A 1 83 ? -1.761 -1.983 -21.633 1.00 88.00 83 PHE A O 1
ATOM 684 N N . GLU A 1 84 ? -3.467 -2.771 -22.868 1.00 84.44 84 GLU A N 1
ATOM 685 C CA . GLU A 1 84 ? -4.124 -1.479 -23.031 1.00 84.44 84 GLU A CA 1
ATOM 686 C C . GLU A 1 84 ? -5.054 -1.212 -21.849 1.00 84.44 84 GLU A C 1
ATOM 688 O O . GLU A 1 84 ? -5.971 -1.976 -21.540 1.00 84.44 84 GLU A O 1
ATOM 693 N N . GLU A 1 85 ? -4.784 -0.113 -21.158 1.00 80.06 85 GLU A N 1
ATOM 694 C CA . GLU A 1 85 ? -5.505 0.259 -19.956 1.00 80.06 85 GLU A CA 1
ATOM 695 C C . GLU A 1 85 ? -6.847 0.940 -20.309 1.00 80.06 85 GLU A C 1
ATOM 697 O O . GLU A 1 85 ? -6.832 1.947 -21.014 1.00 80.06 85 GLU A O 1
ATOM 702 N N . PRO A 1 86 ? -8.009 0.461 -19.816 1.00 84.06 86 PRO A N 1
ATOM 703 C CA . PRO A 1 86 ? -9.304 1.067 -20.149 1.00 84.06 86 PRO A CA 1
ATOM 704 C C . PRO A 1 86 ? -9.478 2.513 -19.639 1.00 84.06 86 PRO A C 1
ATOM 706 O O . PRO A 1 86 ? -9.043 2.860 -18.541 1.00 84.06 86 PRO A O 1
ATOM 709 N N . ASP A 1 87 ? -10.231 3.350 -20.359 1.00 79.56 87 ASP A N 1
ATOM 710 C CA . ASP A 1 87 ? -10.413 4.780 -20.024 1.00 79.56 87 ASP A CA 1
ATOM 711 C C . ASP A 1 87 ? -11.025 5.044 -18.640 1.00 79.56 87 ASP A C 1
ATOM 713 O O . ASP A 1 87 ? -10.600 5.941 -17.899 1.00 79.56 87 ASP A O 1
ATOM 717 N N . TRP A 1 88 ? -12.024 4.242 -18.256 1.00 79.69 88 TRP A N 1
ATOM 718 C CA . TRP A 1 88 ? -12.673 4.333 -16.941 1.00 79.69 88 TRP A CA 1
ATOM 719 C C . TRP A 1 88 ? -11.707 4.013 -15.790 1.00 79.69 88 TRP A C 1
ATOM 721 O O . TRP A 1 88 ? -11.965 4.347 -14.634 1.00 79.69 88 TRP A O 1
ATOM 731 N N . TYR A 1 89 ? -10.581 3.383 -16.109 1.00 68.31 89 TYR A N 1
ATOM 732 C CA . TYR A 1 89 ? -9.594 2.888 -15.168 1.00 68.31 89 TYR A CA 1
ATOM 733 C C . TYR A 1 89 ? -8.401 3.847 -14.998 1.00 68.31 89 TYR A C 1
ATOM 735 O O . TYR A 1 89 ? -7.763 3.845 -13.936 1.00 68.31 89 TYR A O 1
ATOM 743 N N . GLN A 1 90 ? -8.145 4.727 -15.975 1.00 68.00 90 GLN A N 1
ATOM 744 C CA . GLN A 1 90 ? -7.237 5.874 -15.824 1.00 68.00 90 GLN A CA 1
ATOM 745 C C . GLN A 1 90 ? -7.876 7.016 -15.023 1.00 68.00 90 GLN A C 1
ATOM 747 O O . GLN A 1 90 ? -7.232 7.620 -14.166 1.00 68.00 90 GLN A O 1
ATOM 752 N N . ASN A 1 91 ? -9.169 7.261 -15.248 1.00 71.81 91 ASN A N 1
ATOM 753 C CA . ASN A 1 91 ? -9.921 8.349 -14.618 1.00 71.81 91 ASN A CA 1
ATOM 754 C C . ASN A 1 91 ? -10.651 7.933 -13.334 1.00 71.81 91 ASN A C 1
ATOM 756 O O . ASN A 1 91 ? -11.562 8.635 -12.892 1.00 71.81 91 ASN A O 1
ATOM 760 N N . ALA A 1 92 ? -10.285 6.793 -12.740 1.00 69.50 92 ALA A N 1
ATOM 761 C CA . ALA A 1 92 ? -10.940 6.278 -11.545 1.00 69.50 92 ALA A CA 1
ATOM 762 C C . ALA A 1 92 ? -10.872 7.310 -10.404 1.00 69.50 92 ALA A C 1
ATOM 764 O O . ALA A 1 92 ? -9.801 7.610 -9.868 1.00 69.50 92 ALA A O 1
ATOM 765 N N . LYS A 1 93 ? -12.032 7.859 -10.030 1.00 69.94 93 LYS A N 1
ATOM 766 C CA . LYS A 1 93 ? -12.180 8.773 -8.895 1.00 69.94 93 LYS A CA 1
ATOM 767 C C . LYS A 1 93 ? -12.631 7.972 -7.684 1.00 69.94 93 LYS A C 1
ATOM 769 O O . LYS A 1 93 ? -13.668 7.317 -7.720 1.00 69.94 93 LYS A O 1
ATOM 774 N N . ILE A 1 94 ?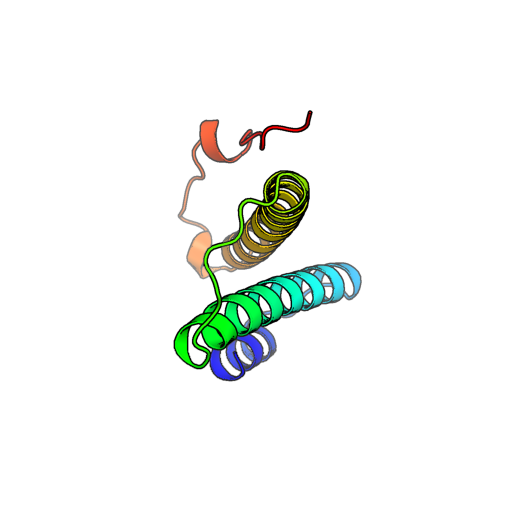 -11.863 8.049 -6.604 1.00 71.31 94 ILE A N 1
ATOM 775 C CA . ILE A 1 94 ? -12.370 7.689 -5.283 1.00 71.31 94 ILE A CA 1
ATOM 776 C C . ILE A 1 94 ? -13.220 8.850 -4.765 1.00 71.31 94 ILE A C 1
ATOM 778 O O . ILE A 1 94 ? -12.914 10.014 -5.014 1.00 71.31 94 ILE A O 1
ATOM 782 N N . TRP A 1 95 ? -14.305 8.531 -4.070 1.00 65.62 95 TRP A N 1
ATOM 783 C CA . TRP A 1 95 ? -15.163 9.525 -3.445 1.00 65.62 95 TRP A CA 1
ATOM 784 C C . TRP A 1 95 ? -14.380 10.308 -2.380 1.00 65.62 95 TRP A C 1
ATOM 786 O O . TRP A 1 95 ? -13.951 9.753 -1.367 1.00 65.62 95 TRP A O 1
ATOM 796 N N . THR A 1 96 ? -14.161 11.595 -2.640 1.00 58.47 96 THR A N 1
ATOM 797 C CA . THR A 1 96 ? -13.488 12.548 -1.751 1.00 58.47 96 THR A CA 1
ATOM 798 C C . THR A 1 96 ? -14.509 13.592 -1.297 1.00 58.47 96 THR A C 1
ATOM 800 O O . THR A 1 96 ? -14.584 14.663 -1.895 1.00 58.47 96 THR A O 1
ATOM 803 N N . LEU A 1 97 ? -15.349 13.266 -0.309 1.00 44.25 97 LEU A N 1
ATOM 804 C CA . LEU A 1 97 ? -16.007 14.301 0.502 1.00 44.25 97 LEU A CA 1
ATOM 805 C C . LEU A 1 97 ? -15.118 14.679 1.686 1.00 44.25 97 LEU A C 1
ATOM 807 O O . LEU A 1 97 ? -14.436 13.766 2.221 1.00 44.25 97 LEU A O 1
#

Secondary structure (DSSP, 8-state):
-HHHHHHHHHH----HHHHHHHHHHHHHHHHHHHHHHTGGG--------SHHHHHHHHHHHHHHHHHHHHHHHHHTSGGGTT-PPPHHHHS------

pLDDT: mean 85.64, std 10.47, range [44.25, 96.06]

Foldseek 3Di:
DCVVVVVCVVQPDDDPVLVVLLVQLVVLVVVVVVVVVVVVPDDDDDDDDPVVVVVVLVSVVSNVSSVVSVVVRVCPGPVNPPPDDDPCRVPPDDDDD